Protein AF-A0A963IQN8-F1 (afdb_monomer_lite)

Secondary structure (DSSP, 8-state):
-EE-TTHHHHHHHHHHTS-TT-------EE---TTS---HHHHHTTT-

Foldseek 3Di:
DEDEPPCLVVLLVVLLPDPPPNVDDDDYDYDDDPVDDDCSVVSVVVRD

Radius of gyration: 11.35 Å; chains: 1; bounding box: 29×18×23 Å

pLDDT: mean 86.61, std 4.89, range [75.94, 95.56]

Sequence (48 aa):
MGASAGGLEAFEDFFRHLPANCGMAFVLVQHLDPDHASLLTEILQRST

Structure (mmCIF, N/CA/C/O backbone):
data_AF-A0A963IQN8-F1
#
_entry.id   AF-A0A963IQN8-F1
#
loop_
_atom_site.group_PDB
_atom_site.id
_atom_site.type_symbol
_atom_site.label_atom_id
_atom_site.label_alt_id
_atom_site.label_comp_id
_atom_site.label_asym_id
_atom_site.label_entity_id
_atom_site.label_seq_id
_atom_site.pdbx_PDB_ins_code
_atom_site.Cartn_x
_atom_site.Cartn_y
_atom_site.Cartn_z
_atom_site.occupancy
_atom_site.B_iso_or_equiv
_atom_site.auth_seq_id
_atom_site.auth_comp_id
_atom_site.auth_asym_id
_atom_site.auth_atom_id
_atom_site.pdbx_PDB_model_num
ATOM 1 N N . MET A 1 1 ? -5.490 4.357 -5.493 1.00 84.44 1 MET A N 1
ATOM 2 C CA . MET A 1 1 ? -4.396 5.268 -5.100 1.00 84.44 1 MET A CA 1
ATOM 3 C C . MET A 1 1 ? -3.150 4.851 -5.858 1.00 84.44 1 MET A C 1
ATOM 5 O O . MET A 1 1 ? -2.890 3.655 -5.925 1.00 84.44 1 MET A O 1
ATOM 9 N N . GLY A 1 2 ? -2.457 5.791 -6.501 1.00 84.44 2 GLY A N 1
ATOM 10 C CA . GLY A 1 2 ? -1.287 5.499 -7.333 1.00 84.44 2 GLY A CA 1
ATOM 11 C C . GLY A 1 2 ? -0.033 6.134 -6.752 1.00 84.44 2 GLY A C 1
ATOM 12 O O . GLY A 1 2 ? -0.098 7.288 -6.333 1.00 84.44 2 GLY A O 1
ATOM 13 N N . ALA A 1 3 ? 1.079 5.402 -6.724 1.00 85.88 3 ALA A N 1
ATOM 14 C CA . ALA A 1 3 ? 2.368 5.962 -6.337 1.00 85.88 3 ALA A CA 1
ATOM 15 C C . ALA A 1 3 ? 3.554 5.247 -7.011 1.00 85.88 3 ALA A C 1
ATOM 17 O O . ALA A 1 3 ? 3.398 4.234 -7.695 1.00 85.88 3 ALA A O 1
ATOM 18 N N . SER A 1 4 ? 4.739 5.843 -6.866 1.00 82.06 4 SER A N 1
ATOM 19 C CA . SER A 1 4 ? 6.009 5.400 -7.453 1.00 82.06 4 SER A CA 1
ATOM 20 C C . SER A 1 4 ? 7.094 5.427 -6.361 1.00 82.06 4 SER A C 1
ATOM 22 O O . SER A 1 4 ? 6.810 5.053 -5.221 1.00 82.06 4 SER A O 1
ATOM 24 N N . ALA A 1 5 ? 8.314 5.872 -6.657 1.00 75.94 5 ALA A N 1
ATOM 25 C CA . ALA A 1 5 ? 9.354 6.079 -5.651 1.00 75.94 5 ALA A CA 1
ATOM 26 C C . ALA A 1 5 ? 8.872 7.011 -4.518 1.00 75.94 5 ALA A C 1
ATOM 28 O O . ALA A 1 5 ? 8.303 8.070 -4.782 1.00 75.94 5 ALA A O 1
ATOM 29 N N . GLY A 1 6 ? 9.081 6.601 -3.262 1.00 77.69 6 GLY A N 1
ATOM 30 C CA . GLY A 1 6 ? 8.705 7.373 -2.066 1.00 77.69 6 GLY A CA 1
ATOM 31 C C . GLY A 1 6 ? 7.213 7.354 -1.700 1.00 77.69 6 GLY A C 1
ATOM 32 O O . GLY A 1 6 ? 6.819 7.955 -0.711 1.00 77.69 6 GLY A O 1
ATOM 33 N N . GLY A 1 7 ? 6.366 6.649 -2.458 1.00 83.56 7 GLY A N 1
ATOM 34 C CA . GLY A 1 7 ? 4.922 6.575 -2.195 1.00 83.56 7 GLY A CA 1
ATOM 35 C C . GLY A 1 7 ? 4.513 5.793 -0.947 1.00 83.56 7 GLY A C 1
ATOM 36 O O . GLY A 1 7 ? 3.383 5.916 -0.481 1.00 83.56 7 GLY A O 1
ATOM 37 N N . LEU A 1 8 ? 5.424 4.973 -0.425 1.00 85.25 8 LEU A N 1
ATOM 38 C CA . LEU A 1 8 ? 5.147 4.026 0.647 1.00 85.25 8 LEU A CA 1
ATOM 39 C C . LEU A 1 8 ? 4.834 4.721 1.976 1.00 85.25 8 LEU A C 1
ATOM 41 O O . LEU A 1 8 ? 3.814 4.419 2.586 1.00 85.25 8 LEU A O 1
ATOM 45 N N . GLU A 1 9 ? 5.664 5.684 2.382 1.00 86.62 9 GLU A N 1
ATOM 46 C CA . GLU A 1 9 ? 5.480 6.437 3.632 1.00 86.62 9 GLU A CA 1
ATOM 47 C C . GLU A 1 9 ? 4.139 7.180 3.635 1.00 86.62 9 GLU A C 1
ATOM 49 O O . GLU A 1 9 ? 3.422 7.175 4.633 1.00 86.62 9 GLU A O 1
ATOM 54 N N . ALA A 1 10 ? 3.731 7.718 2.481 1.00 88.38 10 ALA A N 1
ATOM 55 C CA . ALA A 1 10 ? 2.430 8.361 2.328 1.00 88.38 10 ALA A CA 1
ATOM 56 C C . ALA A 1 10 ? 1.256 7.378 2.501 1.00 88.38 10 ALA A C 1
ATOM 58 O O . ALA A 1 10 ? 0.226 7.747 3.068 1.00 88.38 10 ALA A O 1
ATOM 59 N N . PHE A 1 11 ? 1.385 6.133 2.029 1.00 89.69 11 PHE A N 1
ATOM 60 C CA . PHE A 1 11 ? 0.358 5.112 2.246 1.00 89.69 11 PHE A CA 1
ATOM 61 C C . PHE A 1 11 ? 0.295 4.662 3.702 1.00 89.69 11 PHE A C 1
ATOM 63 O O . PHE A 1 11 ? -0.804 4.543 4.240 1.00 89.69 11 PHE A O 1
ATOM 70 N N . GLU A 1 12 ? 1.439 4.447 4.350 1.00 88.69 12 GLU A N 1
ATOM 71 C CA . GLU A 1 12 ? 1.468 4.099 5.770 1.00 88.69 12 GLU A CA 1
ATOM 72 C C . GLU A 1 12 ? 0.814 5.184 6.627 1.00 88.69 12 GLU A C 1
ATOM 74 O O . GLU A 1 12 ? -0.063 4.885 7.435 1.00 88.69 12 GLU A O 1
ATOM 79 N N . ASP A 1 13 ? 1.189 6.448 6.420 1.00 90.62 13 ASP A N 1
ATOM 80 C CA . ASP A 1 13 ? 0.615 7.570 7.158 1.00 90.62 13 ASP A CA 1
ATOM 81 C C . ASP A 1 13 ? -0.891 7.700 6.908 1.00 90.62 13 ASP A C 1
ATOM 83 O O . ASP A 1 13 ? -1.648 7.933 7.850 1.00 90.62 13 ASP A O 1
ATOM 87 N N . PHE A 1 14 ? -1.353 7.500 5.670 1.00 91.00 14 PHE A N 1
ATOM 88 C CA . PHE A 1 14 ? -2.782 7.501 5.355 1.00 91.00 14 PHE A CA 1
ATOM 89 C C . PHE A 1 14 ? -3.540 6.416 6.131 1.00 91.00 14 PHE A C 1
ATOM 91 O O . PHE A 1 14 ? -4.547 6.710 6.777 1.00 91.00 14 PHE A O 1
ATOM 98 N N . PHE A 1 15 ? -3.057 5.172 6.092 1.00 91.31 15 PHE A N 1
ATOM 99 C CA . PHE A 1 15 ? -3.747 4.045 6.716 1.00 91.31 15 PHE A CA 1
ATOM 100 C C . PHE A 1 15 ? -3.690 4.073 8.244 1.00 91.31 15 PHE A C 1
ATOM 102 O O . PHE A 1 15 ? -4.701 3.770 8.873 1.00 91.31 15 PHE A O 1
ATOM 109 N N . ARG A 1 16 ? -2.589 4.548 8.846 1.00 91.62 16 ARG A N 1
ATOM 110 C CA . ARG A 1 16 ? -2.485 4.711 10.309 1.00 91.62 16 ARG A CA 1
ATOM 111 C C . ARG A 1 16 ? -3.532 5.666 10.889 1.00 91.62 16 ARG A C 1
ATOM 113 O O . ARG A 1 16 ? -3.887 5.540 12.058 1.00 91.62 16 ARG A O 1
ATOM 120 N N . HIS A 1 17 ? -4.024 6.618 10.097 1.00 92.44 17 HIS A N 1
ATOM 121 C CA . HIS A 1 17 ? -5.048 7.577 10.525 1.00 92.44 17 HIS A CA 1
ATOM 122 C C . HIS A 1 17 ? -6.463 7.201 10.071 1.00 92.44 17 HIS A C 1
ATOM 124 O O . HIS A 1 17 ? -7.424 7.896 10.411 1.00 92.44 17 HIS A O 1
ATOM 130 N N . LEU A 1 18 ? -6.617 6.121 9.303 1.00 92.81 18 LEU A N 1
ATOM 131 C CA . LEU A 1 18 ? -7.907 5.699 8.790 1.00 92.81 18 LEU A CA 1
ATOM 132 C C . LEU A 1 18 ? -8.639 4.830 9.831 1.00 92.81 18 LEU A C 1
ATOM 134 O O . LEU A 1 18 ? -8.070 3.863 10.335 1.00 92.81 18 LEU A O 1
ATOM 138 N N . PRO A 1 19 ? -9.919 5.101 10.139 1.00 93.12 19 PRO A N 1
ATOM 139 C CA . PRO A 1 19 ? -10.702 4.216 10.993 1.00 93.12 19 PRO A CA 1
ATOM 140 C C . PRO A 1 19 ? -10.829 2.817 10.379 1.00 93.12 19 PRO A C 1
ATOM 142 O O . PRO A 1 19 ? -11.214 2.679 9.214 1.00 93.12 19 PRO A O 1
ATOM 145 N N . ALA A 1 20 ? -10.606 1.776 11.185 1.00 88.31 20 ALA A N 1
ATOM 146 C CA . ALA A 1 20 ? -10.697 0.379 10.743 1.00 88.31 20 ALA A CA 1
ATOM 147 C C . ALA A 1 20 ? -12.071 0.015 10.140 1.00 88.31 20 ALA A C 1
ATOM 149 O O . ALA A 1 20 ? -12.181 -0.862 9.290 1.00 88.31 20 ALA A O 1
ATOM 150 N N . ASN A 1 21 ? -13.131 0.713 10.550 1.00 92.19 21 ASN A N 1
ATOM 151 C CA . ASN A 1 21 ? -14.503 0.521 10.087 1.00 92.19 21 ASN A CA 1
ATOM 152 C C . ASN A 1 21 ? -14.997 1.650 9.164 1.00 92.19 21 ASN A C 1
ATOM 154 O O . ASN A 1 21 ? -16.194 1.929 9.128 1.00 92.19 21 ASN A O 1
ATOM 158 N N . CYS A 1 22 ? -14.108 2.294 8.401 1.00 93.88 22 CYS A N 1
ATOM 159 C CA . CYS A 1 22 ? -14.471 3.400 7.503 1.00 93.88 22 CYS A CA 1
ATOM 160 C C . CYS A 1 22 ? -15.469 3.034 6.382 1.00 93.88 22 CYS A C 1
ATOM 162 O O . CYS A 1 22 ? -15.967 3.928 5.704 1.00 93.88 22 CYS A O 1
ATOM 164 N N . GLY A 1 23 ? -15.768 1.744 6.175 1.00 95.56 23 GLY A N 1
ATOM 165 C CA . GLY A 1 23 ? -16.756 1.282 5.193 1.00 95.56 23 GLY A CA 1
ATOM 166 C C . GLY A 1 23 ? -16.297 1.395 3.737 1.00 95.56 23 GLY A C 1
ATOM 167 O O . GLY A 1 23 ? -17.122 1.317 2.831 1.00 95.56 23 GLY A O 1
ATOM 168 N N . MET A 1 24 ? -14.994 1.580 3.511 1.00 94.31 24 MET A N 1
ATOM 169 C CA . MET A 1 24 ? -14.399 1.808 2.195 1.00 94.31 24 MET A CA 1
ATOM 170 C C . MET A 1 24 ? -13.383 0.717 1.852 1.00 94.31 24 MET A C 1
ATOM 172 O O . MET A 1 24 ? -12.675 0.214 2.722 1.00 94.31 24 MET A O 1
ATOM 176 N N . ALA A 1 25 ? -13.279 0.391 0.563 1.00 92.88 25 ALA A N 1
ATOM 177 C CA . ALA A 1 25 ? -12.211 -0.441 0.017 1.00 92.88 25 ALA A CA 1
ATOM 178 C C . ALA A 1 25 ? -11.237 0.423 -0.794 1.00 92.88 25 ALA A C 1
ATOM 180 O O . ALA A 1 25 ? -11.652 1.335 -1.513 1.00 92.88 25 ALA A O 1
ATOM 181 N N . PHE A 1 26 ? -9.945 0.111 -0.709 1.00 91.12 26 PHE A N 1
ATOM 182 C CA . PHE A 1 26 ? -8.886 0.841 -1.400 1.00 91.12 26 PHE A CA 1
ATOM 183 C C . PHE A 1 26 ? -8.140 -0.086 -2.357 1.00 91.12 26 PHE A C 1
ATOM 185 O O . PHE A 1 26 ? -7.744 -1.185 -1.985 1.00 91.12 26 PHE A O 1
ATOM 192 N N . VAL A 1 27 ? -7.912 0.380 -3.587 1.00 92.56 27 VAL A N 1
ATOM 193 C CA . VAL A 1 27 ? -7.044 -0.291 -4.566 1.00 92.56 27 VAL A CA 1
ATOM 194 C C . VAL A 1 27 ? -5.767 0.526 -4.708 1.00 92.56 27 VAL A C 1
ATOM 196 O O . VAL A 1 27 ? -5.831 1.708 -5.064 1.00 92.56 27 VAL A O 1
ATOM 199 N N . LEU A 1 28 ? -4.617 -0.080 -4.417 1.00 88.94 28 LEU A N 1
ATOM 200 C CA . LEU A 1 28 ? -3.303 0.535 -4.600 1.00 88.94 28 LEU A CA 1
ATOM 201 C C . LEU A 1 28 ? -2.659 0.024 -5.886 1.00 88.94 28 LEU A C 1
ATOM 203 O O . LEU A 1 28 ? -2.611 -1.178 -6.128 1.00 88.94 28 LEU A O 1
ATOM 207 N N . VAL A 1 29 ? -2.146 0.952 -6.691 1.00 88.56 29 VAL A N 1
ATOM 208 C CA . VAL A 1 29 ? -1.371 0.656 -7.898 1.00 88.56 29 VAL A CA 1
ATOM 209 C C . VAL A 1 29 ? -0.004 1.305 -7.730 1.00 88.56 29 VAL A C 1
ATOM 211 O O . VAL A 1 29 ? 0.136 2.523 -7.840 1.00 88.56 29 VAL A O 1
ATOM 214 N N . GLN A 1 30 ? 0.989 0.488 -7.403 1.00 84.56 30 GLN A N 1
ATOM 215 C CA . GLN A 1 30 ? 2.360 0.919 -7.167 1.00 84.56 30 GLN A CA 1
ATOM 216 C C . GLN A 1 30 ? 3.221 0.511 -8.360 1.00 84.56 30 GLN A C 1
ATOM 218 O O . GLN A 1 30 ? 3.193 -0.648 -8.772 1.00 84.56 30 GLN A O 1
ATOM 223 N N . HIS A 1 31 ? 4.003 1.447 -8.898 1.00 86.81 31 HIS A N 1
ATOM 224 C CA . HIS A 1 31 ? 5.044 1.088 -9.857 1.00 86.81 31 HIS A CA 1
ATOM 225 C C . HIS A 1 31 ? 6.153 0.341 -9.103 1.00 86.81 31 HIS A C 1
ATOM 227 O O . HIS A 1 31 ? 6.735 0.888 -8.162 1.00 86.81 31 HIS A O 1
ATOM 233 N N . LEU A 1 32 ? 6.381 -0.917 -9.479 1.00 83.12 32 LEU A N 1
ATOM 234 C CA . LEU A 1 32 ? 7.364 -1.819 -8.885 1.00 83.12 32 LEU A CA 1
ATOM 235 C C . LEU A 1 32 ? 8.290 -2.357 -9.970 1.00 83.12 32 LEU A C 1
ATOM 237 O O . LEU A 1 32 ? 7.882 -2.495 -11.124 1.00 83.12 32 LEU A O 1
ATOM 241 N N . ASP A 1 33 ? 9.514 -2.677 -9.567 1.00 83.62 33 ASP A N 1
ATOM 242 C CA . ASP A 1 33 ? 10.435 -3.444 -10.395 1.00 83.62 33 ASP A CA 1
ATOM 243 C C . ASP A 1 33 ? 9.888 -4.879 -10.557 1.00 83.62 33 ASP A C 1
ATOM 245 O O . ASP A 1 33 ? 9.586 -5.519 -9.544 1.00 83.62 33 ASP A O 1
ATOM 249 N N . PRO A 1 34 ? 9.704 -5.380 -11.793 1.00 83.00 34 PRO A N 1
ATOM 250 C CA . PRO A 1 34 ? 9.151 -6.710 -12.037 1.00 83.00 34 PRO A CA 1
ATOM 251 C C . PRO A 1 34 ? 10.054 -7.857 -11.559 1.00 83.00 34 PRO A C 1
ATOM 253 O O . PRO A 1 34 ? 9.537 -8.945 -11.304 1.00 83.00 34 PRO A O 1
ATOM 256 N N . ASP A 1 35 ? 11.363 -7.632 -11.412 1.00 87.62 35 ASP A N 1
ATOM 257 C CA . ASP A 1 35 ? 12.333 -8.659 -11.009 1.00 87.62 35 ASP A CA 1
ATOM 258 C C . ASP A 1 35 ? 12.488 -8.762 -9.480 1.00 87.62 35 ASP A C 1
ATOM 260 O O . ASP A 1 35 ? 13.131 -9.680 -8.965 1.00 87.62 35 ASP A O 1
ATOM 264 N N . HIS A 1 36 ? 11.864 -7.849 -8.728 1.00 77.56 36 HIS A N 1
ATOM 265 C CA . HIS A 1 36 ? 11.914 -7.812 -7.271 1.00 77.56 36 HIS A CA 1
ATOM 266 C C . HIS A 1 36 ? 10.555 -8.154 -6.650 1.00 77.56 36 HIS A C 1
ATOM 268 O O . HIS A 1 36 ? 9.529 -7.541 -6.945 1.00 77.56 36 HIS A O 1
ATOM 274 N N . ALA A 1 37 ? 10.550 -9.111 -5.716 1.00 78.88 37 ALA A N 1
ATOM 275 C CA . ALA A 1 37 ? 9.354 -9.431 -4.945 1.00 78.88 37 ALA A CA 1
ATOM 276 C C . ALA A 1 37 ? 8.865 -8.195 -4.171 1.00 78.88 37 ALA A C 1
ATOM 278 O O . ALA A 1 37 ? 9.634 -7.524 -3.479 1.00 78.88 37 ALA A O 1
ATOM 279 N N . SER A 1 38 ? 7.571 -7.899 -4.282 1.00 81.94 38 SER A N 1
ATOM 280 C CA . SER A 1 38 ? 6.979 -6.755 -3.596 1.00 81.94 38 SER A CA 1
ATOM 281 C C . SER A 1 38 ? 6.866 -7.009 -2.095 1.00 81.94 38 SER A C 1
ATOM 283 O O . SER A 1 38 ? 6.186 -7.941 -1.674 1.00 81.94 38 SER A O 1
ATOM 285 N N . LEU A 1 39 ? 7.454 -6.122 -1.291 1.00 83.00 39 LEU A N 1
ATOM 286 C CA . LEU A 1 39 ? 7.266 -6.080 0.166 1.00 83.00 39 LEU A CA 1
ATOM 287 C C . LEU A 1 39 ? 6.044 -5.238 0.578 1.00 83.00 39 LEU A C 1
ATOM 289 O O . LEU A 1 39 ? 5.765 -5.084 1.765 1.00 83.00 39 LEU A O 1
ATOM 293 N N . LEU A 1 40 ? 5.309 -4.672 -0.388 1.00 84.44 40 LEU A N 1
ATOM 294 C CA . LEU A 1 40 ? 4.237 -3.706 -0.131 1.00 84.44 40 LEU A CA 1
ATOM 295 C C . LEU A 1 40 ? 3.160 -4.278 0.800 1.00 84.44 40 LEU A C 1
ATOM 297 O O . LEU A 1 40 ? 2.713 -3.597 1.717 1.00 84.44 40 LEU A O 1
ATOM 301 N N . THR A 1 41 ? 2.779 -5.538 0.598 1.00 84.44 41 THR A N 1
ATOM 302 C CA . THR A 1 41 ? 1.762 -6.214 1.413 1.00 84.44 41 THR A CA 1
ATOM 303 C C . THR A 1 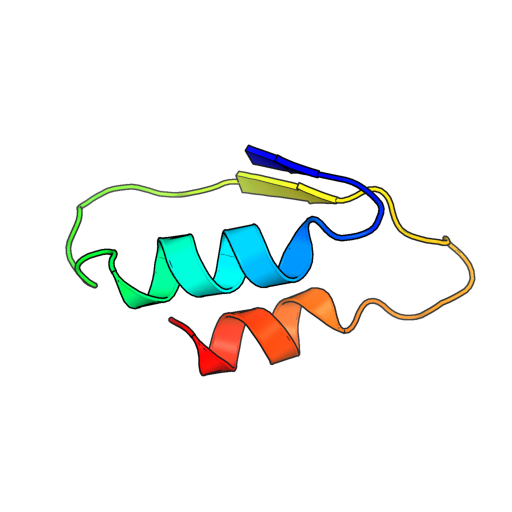41 ? 2.173 -6.311 2.881 1.00 84.44 41 THR A C 1
ATOM 305 O O . THR A 1 41 ? 1.388 -5.967 3.760 1.00 84.44 41 THR A O 1
ATOM 308 N N . GLU A 1 42 ? 3.405 -6.748 3.155 1.00 84.94 42 GLU A N 1
ATOM 309 C CA . GLU A 1 42 ? 3.914 -6.926 4.523 1.00 84.94 42 GLU A CA 1
ATOM 310 C C . GLU A 1 42 ? 4.063 -5.592 5.250 1.00 84.94 42 GLU A C 1
ATOM 312 O O . GLU A 1 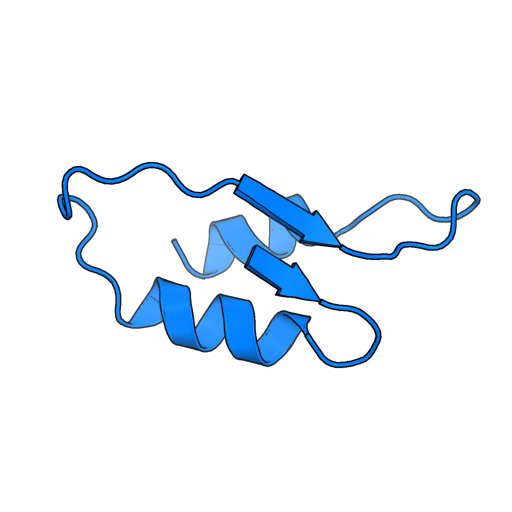42 ? 3.847 -5.507 6.458 1.00 84.94 42 GLU A O 1
ATOM 317 N N . ILE A 1 43 ? 4.423 -4.542 4.515 1.00 83.31 43 ILE A N 1
ATOM 318 C CA . ILE A 1 43 ? 4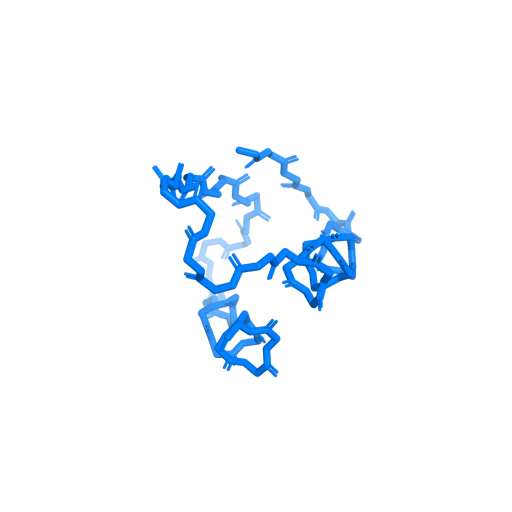.569 -3.200 5.06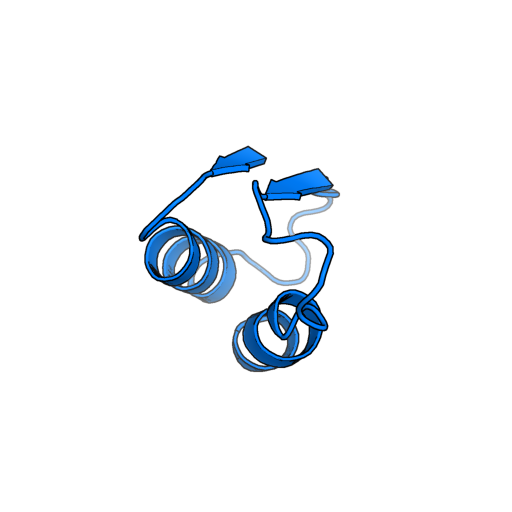8 1.00 83.31 43 ILE A CA 1
ATOM 319 C C . ILE A 1 43 ? 3.199 -2.615 5.425 1.00 83.31 43 ILE A C 1
ATOM 321 O O . ILE A 1 43 ? 3.007 -2.139 6.544 1.00 83.31 43 ILE A O 1
ATOM 325 N N . LEU A 1 44 ? 2.222 -2.713 4.518 1.00 86.00 44 LEU A N 1
ATOM 326 C CA . LEU A 1 44 ? 0.869 -2.211 4.764 1.00 86.00 44 LEU A CA 1
ATOM 327 C C . LEU A 1 44 ? 0.188 -2.938 5.930 1.00 86.00 44 LEU A C 1
ATOM 329 O O . LEU A 1 44 ? -0.434 -2.276 6.751 1.00 86.00 44 LEU A O 1
ATOM 333 N N . GLN A 1 45 ? 0.394 -4.253 6.079 1.00 87.19 45 GLN A N 1
ATOM 334 C CA . GLN A 1 45 ? -0.126 -5.032 7.215 1.00 87.19 45 GLN A CA 1
ATOM 335 C C . GLN A 1 45 ? 0.355 -4.546 8.590 1.00 87.19 45 GLN A C 1
ATOM 337 O O . GLN A 1 45 ? -0.281 -4.843 9.594 1.00 87.19 45 GLN A O 1
ATOM 342 N N . ARG A 1 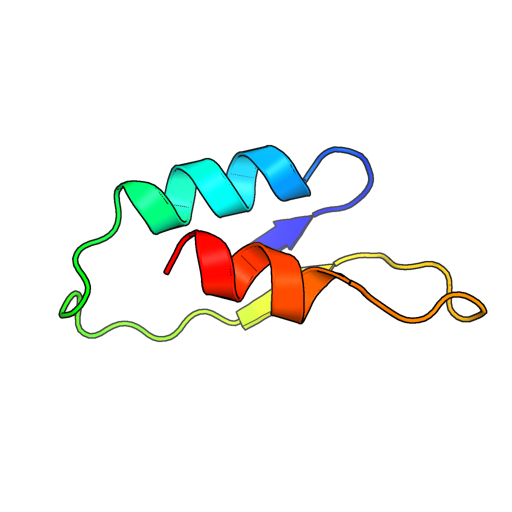46 ? 1.476 -3.819 8.673 1.00 85.69 46 ARG A N 1
ATOM 343 C CA . ARG A 1 46 ? 1.951 -3.230 9.939 1.00 85.69 46 ARG A CA 1
ATOM 344 C C . ARG A 1 46 ? 1.239 -1.924 10.292 1.00 85.69 46 ARG A C 1
ATOM 346 O O . ARG A 1 46 ? 1.344 -1.479 11.431 1.00 85.69 46 ARG A O 1
ATOM 353 N N . SER A 1 47 ? 0.575 -1.301 9.320 1.00 79.94 47 SER A N 1
ATOM 354 C CA . SER A 1 47 ? -0.034 0.031 9.429 1.00 79.94 47 SER A CA 1
ATOM 355 C C . SER A 1 47 ? -1.567 0.021 9.331 1.00 79.94 47 SER A C 1
A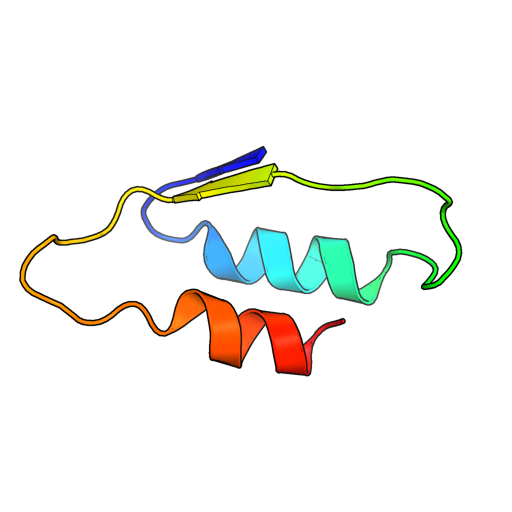TOM 357 O O . SER A 1 47 ? -2.168 1.088 9.443 1.00 79.94 47 SER A O 1
ATOM 359 N N . THR A 1 48 ? -2.190 -1.146 9.123 1.00 77.44 48 THR A N 1
ATOM 360 C CA . THR A 1 48 ? -3.649 -1.357 9.019 1.00 77.44 48 THR A CA 1
ATOM 361 C C . THR A 1 48 ? -4.145 -2.386 10.017 1.00 77.44 48 THR A C 1
ATOM 363 O O . THR A 1 48 ? -3.446 -3.416 10.145 1.00 77.44 48 THR A O 1
#